Protein AF-A0A956F1T8-F1 (afdb_monomer_lite)

Foldseek 3Di:
DPPVLVVQLVVVCVVCVVQPDPVSSLVSNVVSPPDPSVVVVCCVVVVVCVVVVVVVLVVCVVVVCNVQDPDWDDQPPDIDGDDDDPVVVVVSNVVVVVVD

pLDDT: mean 93.2, std 7.04, range [62.34, 98.56]

Sequence (100 aa):
LGEEGFWRYHHLLFMRQDALNRQGLESFAKKLGGVDMARFNQALDNQTHQAAILAEKAEVDNLGIDRLGTPGFFVGDEVIIGAQPFEVFRDAIEEQLAQG

Radius of gyration: 17.11 Å; chains: 1; bounding box: 37×33×44 Å

Structure (mmCIF, N/CA/C/O backbone):
data_AF-A0A956F1T8-F1
#
_entry.id   AF-A0A956F1T8-F1
#
loop_
_atom_site.group_PDB
_atom_site.id
_atom_site.type_symbol
_atom_site.label_atom_id
_atom_site.label_al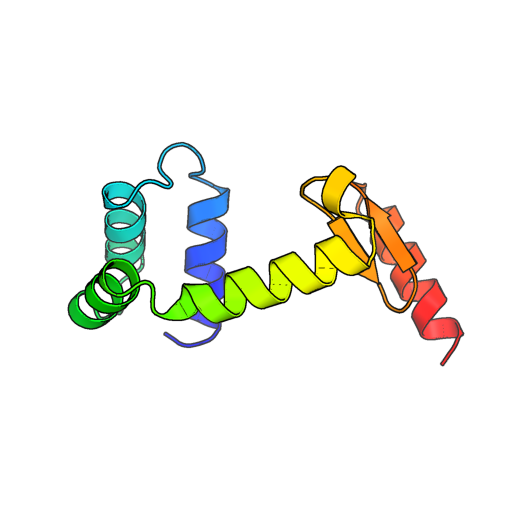t_id
_atom_site.label_comp_id
_atom_site.label_asym_id
_atom_site.label_entity_id
_atom_site.label_seq_id
_atom_site.pdbx_PDB_ins_code
_atom_site.Cartn_x
_atom_site.Cartn_y
_atom_site.Cartn_z
_atom_site.occupancy
_atom_site.B_iso_or_equiv
_atom_site.auth_seq_id
_atom_site.auth_comp_id
_atom_site.auth_asym_id
_atom_site.auth_atom_id
_atom_site.pdbx_PDB_model_num
ATOM 1 N N . LEU A 1 1 ? -6.968 15.439 4.605 1.00 84.19 1 LEU A N 1
ATOM 2 C CA . LEU A 1 1 ? -5.502 15.432 4.401 1.00 84.19 1 LEU A CA 1
ATOM 3 C C . LEU A 1 1 ? -5.084 15.165 2.949 1.00 84.19 1 LEU A C 1
ATOM 5 O O . LEU A 1 1 ? -3.922 15.382 2.644 1.00 84.19 1 LEU A O 1
ATOM 9 N N . GLY A 1 2 ? -5.994 14.740 2.056 1.00 91.88 2 GLY A N 1
ATOM 10 C CA . GLY A 1 2 ? -5.674 14.559 0.634 1.00 91.88 2 GLY A CA 1
ATOM 11 C C . GLY A 1 2 ? -4.579 13.518 0.389 1.00 91.88 2 GLY A C 1
ATOM 12 O O . GLY A 1 2 ? -4.352 12.643 1.226 1.00 91.88 2 GLY A O 1
ATOM 13 N N . GLU A 1 3 ? -3.906 13.649 -0.749 1.00 95.56 3 GLU A N 1
ATOM 14 C CA . GLU A 1 3 ? -2.799 12.789 -1.179 1.00 95.56 3 GLU A CA 1
ATOM 15 C C . GLU A 1 3 ? -1.617 12.799 -0.193 1.00 95.56 3 GLU A C 1
ATOM 17 O O . GLU A 1 3 ? -1.088 11.746 0.153 1.00 95.56 3 GLU A O 1
ATOM 22 N N . GLU A 1 4 ? -1.251 13.965 0.348 1.00 95.81 4 GLU A N 1
ATOM 23 C CA . GLU A 1 4 ? -0.177 14.069 1.347 1.00 95.81 4 GLU A CA 1
ATOM 24 C C . GLU A 1 4 ? -0.474 13.204 2.586 1.00 95.81 4 GLU A C 1
ATOM 26 O O . GLU A 1 4 ? 0.388 12.482 3.090 1.00 95.81 4 GLU A O 1
ATOM 31 N N . GLY A 1 5 ? -1.723 13.234 3.064 1.00 96.31 5 GLY A N 1
ATOM 32 C CA . GLY A 1 5 ? -2.158 12.399 4.180 1.00 96.31 5 GLY A CA 1
ATOM 33 C C . GLY A 1 5 ? -2.095 10.908 3.879 1.00 96.31 5 GLY A C 1
ATOM 34 O O . GLY A 1 5 ? -1.712 10.133 4.755 1.00 96.31 5 GLY A O 1
ATOM 35 N N . PHE A 1 6 ? -2.443 10.517 2.651 1.00 96.62 6 PHE A N 1
ATOM 36 C CA . PHE A 1 6 ? -2.335 9.133 2.199 1.00 96.62 6 PHE A CA 1
ATOM 37 C C . PHE A 1 6 ? -0.885 8.649 2.278 1.00 96.62 6 PHE A C 1
ATOM 39 O O . PHE A 1 6 ? -0.615 7.678 2.983 1.00 96.62 6 PHE A O 1
ATOM 46 N N . TRP A 1 7 ? 0.058 9.360 1.652 1.00 97.56 7 TRP A N 1
ATOM 47 C CA . TRP A 1 7 ? 1.464 8.943 1.620 1.00 97.56 7 TRP A CA 1
ATOM 48 C C . TRP A 1 7 ? 2.109 8.919 3.003 1.00 97.56 7 TRP A C 1
ATOM 50 O O . TRP A 1 7 ? 2.852 7.994 3.336 1.00 97.56 7 TRP A O 1
ATOM 60 N N . ARG A 1 8 ? 1.786 9.892 3.860 1.00 97.06 8 ARG A N 1
ATOM 61 C CA . ARG A 1 8 ? 2.274 9.898 5.244 1.00 97.06 8 ARG A CA 1
ATOM 62 C C . ARG A 1 8 ? 1.740 8.711 6.046 1.00 97.06 8 ARG A C 1
ATOM 64 O O . ARG A 1 8 ? 2.489 8.127 6.829 1.00 97.06 8 ARG A O 1
ATOM 71 N N . TYR A 1 9 ? 0.472 8.341 5.857 1.00 97.88 9 TYR A N 1
ATOM 72 C CA . TYR A 1 9 ? -0.099 7.162 6.505 1.00 97.88 9 TYR A CA 1
ATOM 73 C C . TYR A 1 9 ? 0.513 5.870 5.956 1.00 97.88 9 TYR A C 1
ATOM 75 O O . TYR A 1 9 ? 0.954 5.031 6.735 1.00 97.88 9 TYR A O 1
ATOM 83 N N . HIS A 1 10 ? 0.636 5.759 4.633 1.00 97.31 10 HIS A N 1
ATOM 84 C CA . HIS A 1 10 ? 1.289 4.650 3.942 1.00 97.31 10 HIS A CA 1
ATOM 85 C C . HIS A 1 10 ? 2.706 4.398 4.479 1.00 97.31 10 HIS A C 1
ATOM 87 O O . HIS A 1 10 ? 2.997 3.297 4.943 1.00 97.31 10 HIS A O 1
ATOM 93 N N . HIS A 1 11 ? 3.565 5.424 4.529 1.00 96.31 11 HIS A N 1
ATOM 94 C CA . HIS A 1 11 ? 4.912 5.296 5.098 1.00 96.31 11 HIS A CA 1
ATOM 95 C C . HIS A 1 11 ? 4.895 4.810 6.549 1.00 96.31 11 HIS A C 1
ATOM 97 O O . HIS A 1 11 ? 5.692 3.951 6.925 1.00 96.31 11 HIS A O 1
ATOM 103 N N . LEU A 1 12 ? 3.979 5.330 7.371 1.00 95.81 12 LEU A N 1
ATOM 104 C CA . LEU A 1 12 ? 3.867 4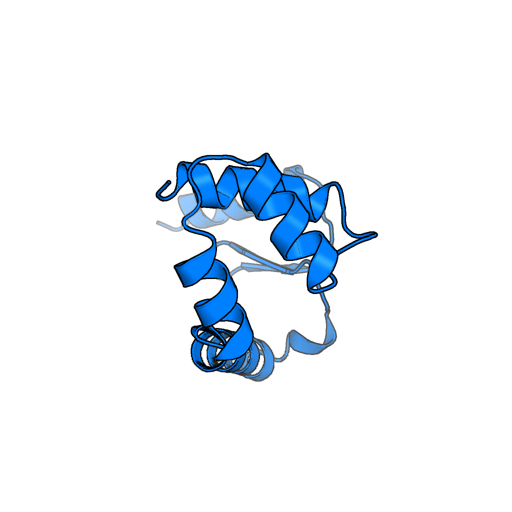.911 8.764 1.00 95.81 12 LEU A CA 1
ATOM 105 C C . LEU A 1 12 ? 3.490 3.428 8.891 1.00 95.81 12 LEU A C 1
ATOM 107 O O . LEU A 1 12 ? 4.065 2.741 9.733 1.00 95.81 12 LEU A O 1
ATOM 111 N N . LEU A 1 13 ? 2.580 2.929 8.050 1.00 97.00 13 LEU A N 1
ATOM 112 C CA . LEU A 1 13 ? 2.199 1.513 8.028 1.00 97.00 13 LEU A CA 1
ATOM 113 C C . LEU A 1 13 ? 3.352 0.613 7.569 1.00 97.00 13 LEU A C 1
ATOM 115 O O . LEU A 1 13 ? 3.604 -0.412 8.198 1.00 97.00 13 LEU A O 1
ATOM 119 N N . PHE A 1 14 ? 4.098 1.016 6.537 1.00 95.25 14 PHE A N 1
ATOM 120 C CA . PHE A 1 14 ? 5.282 0.281 6.076 1.00 95.25 14 PHE A CA 1
ATOM 121 C C . PHE A 1 14 ? 6.392 0.224 7.130 1.00 95.25 14 PHE A C 1
ATOM 123 O O . PHE A 1 14 ? 7.043 -0.804 7.281 1.00 95.25 14 PHE A O 1
ATOM 130 N N . MET A 1 15 ? 6.581 1.286 7.916 1.00 94.94 15 MET A N 1
ATOM 131 C CA . MET A 1 15 ? 7.528 1.271 9.038 1.00 94.94 15 MET A CA 1
ATOM 132 C C . MET A 1 15 ? 7.044 0.431 10.230 1.00 94.94 15 MET A C 1
ATOM 134 O O . MET A 1 15 ? 7.856 0.059 11.076 1.00 94.94 15 MET A O 1
ATOM 138 N N . ARG A 1 16 ? 5.733 0.173 10.346 1.00 94.69 16 ARG A N 1
ATOM 139 C CA . ARG A 1 16 ? 5.085 -0.438 11.520 1.00 94.69 16 ARG A CA 1
ATOM 140 C C . ARG A 1 16 ? 4.209 -1.634 11.160 1.00 94.69 16 ARG A C 1
ATOM 142 O O . ARG A 1 16 ? 3.080 -1.778 11.639 1.00 94.69 16 ARG A O 1
ATOM 149 N N . GLN A 1 17 ? 4.759 -2.522 10.337 1.00 94.00 17 GLN A N 1
ATOM 150 C CA . GLN A 1 17 ? 4.089 -3.754 9.916 1.00 94.00 17 GLN A CA 1
ATOM 151 C C . GLN A 1 17 ? 3.784 -4.711 11.088 1.00 94.00 17 GLN A C 1
ATOM 153 O O . GLN A 1 17 ? 2.938 -5.591 10.961 1.00 94.00 17 GLN A O 1
ATOM 158 N N . ASP A 1 18 ? 4.405 -4.501 12.254 1.00 95.50 18 ASP A N 1
ATOM 159 C CA . ASP A 1 18 ? 4.171 -5.237 13.501 1.00 95.50 18 ASP A CA 1
ATOM 160 C C . ASP A 1 18 ? 2.786 -4.988 14.128 1.00 95.50 18 ASP A C 1
ATOM 162 O O . ASP A 1 18 ? 2.354 -5.745 1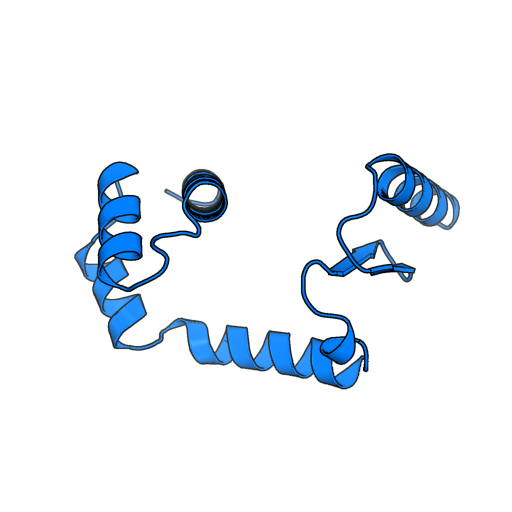4.997 1.00 95.50 18 ASP A O 1
ATOM 166 N N . ALA A 1 19 ? 2.076 -3.936 13.705 1.00 95.31 19 ALA A N 1
ATOM 167 C CA . ALA A 1 19 ? 0.826 -3.510 14.329 1.00 95.31 19 ALA A CA 1
ATOM 168 C C . ALA A 1 19 ? -0.239 -3.074 13.308 1.00 95.31 19 ALA A C 1
ATOM 170 O O . ALA A 1 19 ? -0.886 -2.045 13.473 1.00 95.31 19 ALA A O 1
ATOM 171 N N . LEU A 1 20 ? -0.477 -3.877 12.268 1.00 96.44 20 LEU A N 1
ATOM 172 C CA . LEU A 1 20 ? -1.513 -3.611 11.250 1.00 96.44 20 LEU A CA 1
ATOM 173 C C . LEU A 1 20 ? -2.924 -4.091 11.641 1.00 96.44 20 LEU A C 1
ATOM 175 O O . LEU A 1 20 ? -3.816 -4.194 10.803 1.00 96.44 20 LEU A O 1
ATOM 179 N N . ASN A 1 21 ? -3.150 -4.384 12.922 1.00 97.12 21 ASN A N 1
ATOM 180 C CA . ASN A 1 21 ? -4.486 -4.677 13.435 1.00 97.12 21 ASN A CA 1
ATOM 181 C C . ASN A 1 21 ? -5.310 -3.387 13.615 1.00 97.12 21 ASN A C 1
ATOM 183 O O . ASN A 1 21 ? -4.777 -2.278 13.587 1.00 97.12 21 ASN A O 1
ATOM 187 N N . ARG A 1 22 ? -6.618 -3.534 13.862 1.00 97.44 22 ARG A N 1
ATOM 188 C CA . ARG A 1 22 ? -7.559 -2.413 14.033 1.00 97.44 22 ARG A CA 1
ATOM 189 C C . ARG A 1 22 ? -7.046 -1.325 14.984 1.00 97.44 22 ARG A C 1
ATOM 191 O O . ARG A 1 22 ? -7.068 -0.147 14.637 1.00 97.44 22 ARG A O 1
ATOM 198 N N . GLN A 1 23 ? -6.561 -1.717 16.161 1.00 97.69 23 GLN A N 1
ATOM 199 C CA . GLN A 1 23 ? -6.063 -0.780 17.167 1.00 97.69 23 GLN A CA 1
ATOM 200 C C . GLN A 1 23 ? -4.829 -0.015 16.670 1.00 97.69 23 GLN A C 1
ATOM 202 O O . GLN A 1 23 ? -4.710 1.190 16.904 1.00 97.69 23 GLN A O 1
ATOM 207 N N . GLY A 1 24 ? -3.914 -0.701 15.987 1.00 97.75 24 GLY A N 1
ATOM 208 C CA . GLY A 1 24 ? -2.729 -0.087 15.404 1.00 97.75 24 GLY A CA 1
ATOM 209 C C . GLY A 1 24 ? -3.081 0.899 14.294 1.00 97.75 24 GLY A C 1
ATOM 210 O O . GLY A 1 24 ? -2.653 2.050 14.364 1.00 97.75 24 GLY A O 1
ATOM 211 N N . LEU A 1 25 ? -3.952 0.510 13.356 1.00 97.94 25 LEU A N 1
ATOM 212 C CA . LEU A 1 25 ? -4.434 1.388 12.285 1.00 97.94 25 LEU A CA 1
ATOM 213 C C . LEU A 1 25 ? -5.032 2.689 12.841 1.00 97.94 25 LEU A C 1
ATOM 215 O O . LEU A 1 25 ? -4.626 3.781 12.433 1.00 97.94 25 LEU A O 1
ATOM 219 N N . GLU A 1 26 ? -5.930 2.594 13.825 1.00 97.94 26 GLU A N 1
ATOM 220 C CA . GLU A 1 26 ? -6.508 3.770 14.483 1.00 97.94 26 GLU A CA 1
ATOM 221 C C . GLU A 1 26 ? -5.460 4.613 15.222 1.00 97.94 26 GLU A C 1
ATOM 223 O O . GLU A 1 26 ? -5.501 5.843 15.173 1.00 97.94 26 GLU A O 1
ATOM 228 N N . SER A 1 27 ? -4.522 3.971 15.924 1.00 97.62 27 SER A N 1
ATOM 229 C CA . SER A 1 27 ? -3.445 4.655 16.649 1.00 97.62 27 SER A CA 1
ATOM 230 C C . SER A 1 27 ? -2.550 5.449 15.698 1.00 97.62 27 SER A C 1
ATOM 232 O O . SER A 1 27 ? -2.230 6.609 15.958 1.00 97.62 27 SER A O 1
ATOM 234 N N . PHE A 1 28 ? -2.193 4.861 14.559 1.00 97.56 28 PHE A N 1
ATOM 235 C CA . PHE A 1 28 ? -1.407 5.518 13.521 1.00 97.56 28 PHE A CA 1
ATOM 236 C C . PHE A 1 28 ? -2.170 6.674 12.867 1.00 97.56 28 PHE A C 1
ATOM 238 O O . PHE A 1 28 ? -1.590 7.739 12.659 1.00 97.56 28 PHE A O 1
ATOM 245 N N . ALA A 1 29 ? -3.475 6.515 12.625 1.00 97.38 29 ALA A N 1
ATOM 246 C CA . ALA A 1 29 ? -4.309 7.572 12.056 1.00 97.38 29 ALA A CA 1
ATOM 247 C C . ALA A 1 29 ? -4.427 8.768 13.017 1.00 97.38 29 ALA A C 1
ATOM 249 O O . ALA A 1 29 ? -4.282 9.918 12.605 1.00 97.38 29 ALA A O 1
ATOM 250 N N . LYS A 1 30 ? -4.579 8.505 14.323 1.00 97.00 30 LYS A N 1
ATOM 251 C CA . LYS A 1 30 ? -4.562 9.540 15.371 1.00 97.00 30 LYS A CA 1
ATOM 252 C C . LYS A 1 30 ? -3.218 10.268 15.437 1.00 97.00 30 LYS A C 1
ATOM 254 O O . LYS A 1 30 ? -3.203 11.493 15.524 1.00 97.00 30 LYS A O 1
ATOM 259 N N . LYS A 1 31 ? -2.097 9.537 15.363 1.00 95.12 31 LYS A N 1
ATOM 260 C CA . LYS A 1 31 ? -0.738 10.119 15.370 1.00 95.12 31 LYS A CA 1
ATOM 261 C C . LYS A 1 31 ? -0.481 11.049 14.190 1.00 95.12 31 LYS A C 1
ATOM 263 O O . LYS A 1 31 ? 0.273 12.004 14.339 1.00 95.12 31 LYS A O 1
ATOM 268 N N . LEU A 1 32 ? -1.086 10.773 13.035 1.00 94.19 32 LEU A N 1
ATOM 269 C CA . LEU A 1 32 ? -0.931 11.608 11.848 1.00 94.19 32 LEU A CA 1
ATOM 270 C C . LEU A 1 32 ? -1.484 13.030 12.059 1.00 94.19 32 LEU A C 1
ATOM 272 O O . LEU A 1 32 ? -0.916 13.986 11.526 1.00 94.19 32 LEU A O 1
ATOM 276 N N . GLY A 1 33 ? -2.548 13.153 12.866 1.00 92.50 33 GLY A N 1
ATOM 277 C CA . GLY A 1 33 ? -3.258 14.404 13.130 1.00 92.50 33 GLY A CA 1
ATOM 278 C C . GLY A 1 33 ? -4.100 14.871 11.937 1.00 92.50 33 GLY A C 1
ATOM 279 O O . GLY A 1 33 ? -3.764 14.627 10.784 1.00 92.50 33 GLY A O 1
ATOM 280 N N . GLY A 1 34 ? -5.231 15.535 12.197 1.00 94.38 34 GLY A N 1
ATOM 281 C CA . GLY A 1 34 ? -6.111 16.053 11.136 1.00 94.38 34 GLY A CA 1
ATOM 282 C C . GLY A 1 34 ? -6.894 14.986 10.353 1.00 94.38 34 GLY A C 1
ATOM 283 O O . GLY A 1 34 ? -7.461 15.288 9.301 1.00 94.38 34 GLY A O 1
ATOM 284 N N . VAL A 1 35 ? -6.937 13.748 10.858 1.00 97.06 35 VAL A N 1
ATOM 285 C CA . VAL A 1 35 ? -7.836 12.686 10.386 1.00 97.06 35 VAL A CA 1
ATOM 286 C C . VAL A 1 35 ? -9.160 12.779 11.144 1.00 97.06 35 VAL A C 1
ATOM 288 O O . VAL A 1 35 ? -9.175 12.828 12.374 1.00 97.06 35 VAL A O 1
ATOM 291 N N . ASP A 1 36 ? -10.278 12.763 10.419 1.00 97.06 36 ASP A N 1
ATOM 292 C CA . ASP A 1 36 ? -11.600 12.567 11.014 1.00 97.06 36 ASP A CA 1
ATOM 293 C C . ASP A 1 36 ? -11.732 11.106 11.463 1.00 97.06 36 ASP A C 1
ATOM 295 O O . ASP A 1 36 ? -11.959 10.204 10.653 1.00 97.06 36 ASP A O 1
ATOM 299 N N . MET A 1 37 ? -11.553 10.870 12.764 1.00 97.75 37 MET A N 1
ATOM 300 C CA . MET A 1 37 ? -11.579 9.519 13.319 1.00 97.75 37 MET A CA 1
ATOM 301 C C . MET A 1 37 ? -12.971 8.886 13.309 1.00 97.75 37 MET A C 1
ATOM 303 O O . MET A 1 37 ? -13.058 7.662 13.271 1.00 97.75 37 MET A O 1
ATOM 307 N N . ALA A 1 38 ? -14.051 9.674 13.312 1.00 98.19 38 ALA A N 1
ATOM 308 C CA . ALA A 1 38 ? -15.397 9.118 13.204 1.00 98.19 38 ALA A CA 1
ATOM 309 C C . ALA A 1 38 ? -15.598 8.524 11.807 1.00 98.19 38 ALA A C 1
ATOM 311 O O . ALA A 1 38 ? -15.976 7.360 11.672 1.00 98.19 38 ALA A O 1
ATOM 312 N N . ARG A 1 39 ? -15.232 9.288 10.771 1.00 97.50 39 ARG A N 1
ATOM 313 C CA . ARG A 1 39 ? -15.263 8.816 9.383 1.00 97.50 39 ARG A CA 1
ATOM 314 C C . ARG A 1 39 ? -14.297 7.654 9.142 1.00 97.50 39 ARG A C 1
ATOM 316 O O . ARG A 1 39 ? -14.653 6.709 8.446 1.00 97.50 39 ARG A O 1
ATOM 323 N N . PHE A 1 40 ? -13.091 7.707 9.709 1.00 98.00 40 PHE A N 1
ATOM 324 C CA . PHE A 1 40 ? -12.101 6.631 9.592 1.00 98.00 40 PHE A CA 1
ATOM 325 C C . PHE A 1 40 ? -12.621 5.318 10.187 1.00 98.00 40 PHE A C 1
ATOM 327 O O . PHE A 1 40 ? -12.591 4.282 9.526 1.00 98.00 40 PHE A O 1
ATOM 334 N N . ASN A 1 41 ? -13.147 5.368 11.412 1.00 98.31 41 ASN A N 1
ATOM 335 C CA . ASN A 1 41 ? -13.679 4.189 12.088 1.00 98.31 41 ASN A CA 1
ATOM 336 C C . ASN A 1 41 ? -14.874 3.613 11.332 1.00 98.31 41 ASN A C 1
ATOM 338 O O . ASN A 1 41 ? -14.893 2.417 11.064 1.00 98.31 41 ASN A O 1
ATOM 342 N N . GLN A 1 42 ? -15.802 4.469 10.892 1.00 98.56 42 GLN A N 1
ATOM 343 C CA . GLN A 1 42 ? -16.939 4.043 10.081 1.00 98.56 42 GLN A CA 1
ATOM 344 C C . GLN A 1 42 ? -16.492 3.375 8.771 1.00 98.56 42 GLN A C 1
ATOM 346 O O . GLN A 1 42 ? -17.093 2.387 8.354 1.00 98.56 42 GLN A O 1
ATOM 351 N N . ALA A 1 43 ? -15.429 3.876 8.131 1.00 98.12 43 ALA A N 1
ATOM 352 C CA . ALA A 1 43 ? -14.897 3.275 6.912 1.00 98.12 43 ALA A CA 1
ATOM 353 C C . ALA A 1 43 ? -14.361 1.853 7.150 1.0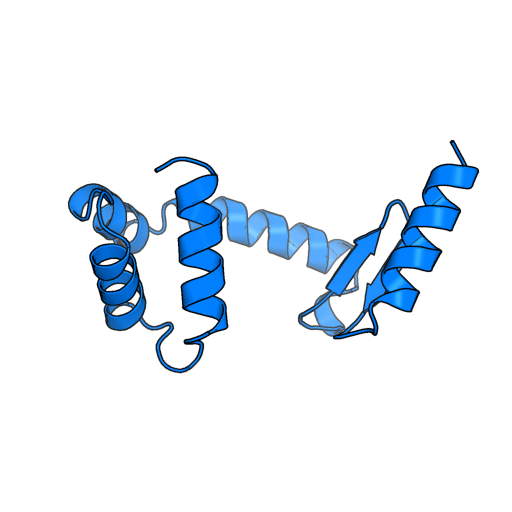0 98.12 43 ALA A C 1
ATOM 355 O O . ALA A 1 43 ? -14.588 0.972 6.316 1.00 98.12 43 ALA A O 1
ATOM 356 N N . LEU A 1 44 ? -13.694 1.6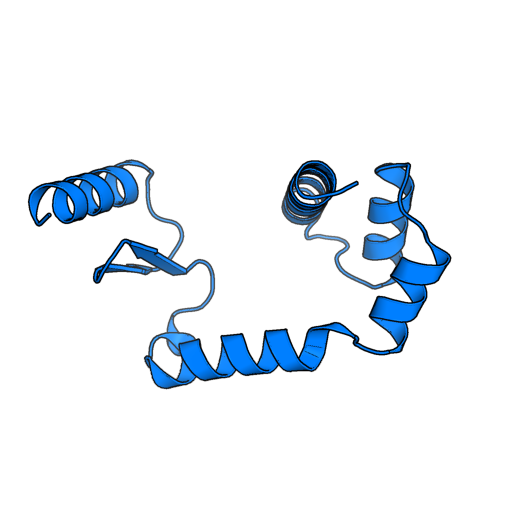26 8.288 1.00 97.94 44 LEU A N 1
ATOM 357 C CA . LEU A 1 44 ? -13.221 0.302 8.700 1.00 97.94 44 LEU A CA 1
ATOM 358 C C . LEU A 1 44 ? -14.375 -0.625 9.099 1.00 97.94 44 LEU A C 1
ATOM 360 O O . LEU A 1 44 ? -14.404 -1.770 8.653 1.00 97.94 44 LEU A O 1
ATOM 364 N N . ASP A 1 45 ? -15.321 -0.135 9.902 1.00 98.31 45 ASP A N 1
ATOM 365 C CA . ASP A 1 45 ? -16.477 -0.901 10.386 1.00 98.31 45 ASP A CA 1
ATOM 366 C C . ASP A 1 45 ? -17.349 -1.385 9.224 1.00 98.31 45 ASP A C 1
ATOM 368 O O . ASP A 1 45 ? -17.727 -2.553 9.163 1.00 98.31 45 ASP A O 1
ATOM 372 N N . ASN A 1 46 ? -17.607 -0.499 8.262 1.00 98.31 46 ASN A N 1
ATOM 373 C CA . ASN A 1 46 ? -18.442 -0.790 7.100 1.00 98.31 46 ASN A CA 1
ATOM 374 C C . ASN A 1 46 ? -17.667 -1.414 5.937 1.00 98.31 46 ASN A C 1
ATOM 376 O O . ASN A 1 46 ? -18.247 -1.603 4.871 1.00 98.31 46 ASN A O 1
ATOM 380 N N . GLN A 1 47 ? -16.360 -1.659 6.094 1.00 97.81 47 GLN A N 1
ATOM 381 C CA . GLN A 1 47 ? -15.504 -2.182 5.026 1.00 97.81 47 GLN A CA 1
ATOM 382 C C . GLN A 1 47 ? -15.652 -1.384 3.716 1.00 97.81 47 GLN A C 1
ATOM 384 O O . GLN A 1 47 ? -15.716 -1.941 2.624 1.00 97.81 47 GLN A O 1
ATOM 389 N N . THR A 1 48 ? -15.700 -0.053 3.825 1.00 98.31 48 THR A N 1
ATOM 390 C CA . THR A 1 48 ? -16.150 0.858 2.750 1.00 98.31 48 THR A CA 1
ATOM 391 C C . THR A 1 48 ? -15.379 0.696 1.434 1.00 98.31 48 THR A C 1
ATOM 393 O O . THR A 1 48 ? -15.920 0.957 0.364 1.00 98.31 48 THR A O 1
ATOM 396 N N . HIS A 1 49 ? -14.126 0.241 1.496 1.00 97.19 49 HIS A N 1
ATOM 397 C CA . HIS A 1 49 ? -13.255 0.062 0.331 1.00 97.19 49 HIS A CA 1
ATOM 398 C C . HIS A 1 49 ? -13.069 -1.403 -0.093 1.00 97.19 49 HIS A C 1
ATOM 400 O O . HIS A 1 49 ? -12.341 -1.671 -1.043 1.00 97.19 49 HIS A O 1
ATOM 406 N N . GLN A 1 50 ? -13.726 -2.359 0.571 1.00 97.75 50 GLN A N 1
ATOM 407 C CA . GLN A 1 50 ? -13.521 -3.788 0.321 1.00 97.75 50 GLN A CA 1
ATOM 408 C C . GLN A 1 50 ? -13.867 -4.193 -1.109 1.00 97.75 50 GLN A C 1
ATOM 410 O O . GLN A 1 50 ? -13.127 -4.967 -1.702 1.00 97.75 50 GLN A O 1
ATOM 415 N N . ALA A 1 51 ? -14.943 -3.655 -1.684 1.00 98.00 51 ALA A N 1
ATOM 416 C CA . ALA A 1 51 ? -15.313 -3.969 -3.063 1.00 98.00 51 ALA A CA 1
ATOM 417 C C . ALA A 1 51 ? -14.204 -3.586 -4.060 1.00 98.00 51 ALA A C 1
ATOM 419 O O . ALA A 1 51 ? -13.886 -4.376 -4.942 1.00 98.00 51 ALA A O 1
ATOM 420 N N . ALA A 1 52 ? -13.578 -2.416 -3.882 1.00 97.06 52 ALA A N 1
ATOM 421 C CA . ALA A 1 52 ? -12.462 -1.979 -4.721 1.00 97.06 52 ALA A CA 1
ATOM 422 C C . ALA A 1 52 ? -11.224 -2.870 -4.527 1.00 97.06 52 ALA A C 1
ATOM 424 O O . ALA A 1 52 ? -10.635 -3.307 -5.507 1.00 97.06 52 ALA A O 1
ATOM 425 N N . ILE A 1 53 ? -10.894 -3.217 -3.277 1.00 95.50 53 ILE A N 1
ATOM 426 C CA . ILE A 1 53 ? -9.778 -4.124 -2.950 1.00 95.50 53 ILE A CA 1
ATOM 427 C C . ILE A 1 53 ? -9.982 -5.508 -3.586 1.00 95.50 53 ILE A C 1
ATOM 429 O O . ILE A 1 53 ? -9.044 -6.102 -4.110 1.00 95.50 53 ILE A O 1
ATOM 433 N N . LEU A 1 54 ? -11.206 -6.043 -3.540 1.00 95.56 54 LEU A N 1
ATOM 434 C CA . LEU A 1 54 ? -11.527 -7.341 -4.137 1.00 95.56 54 LEU A CA 1
ATOM 435 C C . LEU A 1 54 ? -11.499 -7.297 -5.668 1.00 95.56 54 LEU A C 1
ATOM 437 O O . LEU A 1 54 ? -11.082 -8.277 -6.280 1.00 95.56 54 LEU A O 1
ATOM 441 N N . ALA A 1 55 ? -11.921 -6.186 -6.276 1.00 95.31 55 ALA A N 1
ATOM 442 C CA . ALA A 1 55 ? -11.836 -5.993 -7.720 1.00 95.31 55 ALA A CA 1
ATOM 443 C C . ALA A 1 55 ? -10.375 -5.944 -8.191 1.00 95.31 55 ALA A C 1
ATOM 445 O O . ALA A 1 55 ? -10.002 -6.714 -9.069 1.00 95.31 55 ALA A O 1
ATOM 446 N N . GLU A 1 56 ? -9.534 -5.138 -7.537 1.00 90.44 56 GLU A N 1
ATOM 447 C CA . GLU A 1 56 ? -8.097 -5.053 -7.833 1.00 90.44 56 GLU A CA 1
ATOM 448 C C . GLU A 1 56 ? -7.408 -6.414 -7.653 1.00 90.44 56 GLU A C 1
ATOM 450 O O . GLU A 1 56 ? -6.652 -6.864 -8.513 1.00 90.44 56 GLU A O 1
ATOM 455 N N . LYS A 1 57 ? -7.738 -7.140 -6.575 1.00 90.06 57 LYS A N 1
ATOM 456 C CA . LYS A 1 57 ? -7.234 -8.502 -6.382 1.00 90.06 57 LYS A CA 1
ATOM 457 C C . LYS A 1 57 ? -7.648 -9.438 -7.526 1.00 90.06 57 LYS A C 1
ATOM 459 O O . LYS A 1 57 ? -6.820 -10.213 -7.994 1.00 90.06 57 LYS A O 1
ATOM 464 N N . ALA A 1 58 ? -8.904 -9.383 -7.968 1.00 91.38 58 ALA A N 1
ATOM 465 C CA . ALA A 1 58 ? -9.390 -10.234 -9.051 1.00 91.38 58 ALA A CA 1
ATOM 466 C C . ALA A 1 58 ? -8.707 -9.915 -10.392 1.00 91.38 58 ALA A C 1
ATOM 468 O O . ALA A 1 58 ? -8.447 -10.825 -11.176 1.00 91.38 58 ALA A O 1
ATOM 469 N N . GLU A 1 59 ? -8.387 -8.647 -10.654 1.00 89.12 59 GLU A N 1
ATOM 470 C CA . GLU A 1 59 ? -7.609 -8.246 -11.831 1.00 89.12 59 GLU A CA 1
ATOM 471 C C . GLU A 1 59 ? -6.211 -8.876 -11.816 1.00 89.12 59 GLU A C 1
ATOM 473 O O . GLU A 1 59 ? -5.814 -9.502 -12.798 1.00 89.12 59 GLU A O 1
ATOM 478 N N . VAL A 1 60 ? -5.506 -8.814 -10.683 1.00 85.44 60 VAL A N 1
ATOM 479 C CA . VAL A 1 60 ? -4.188 -9.453 -10.512 1.00 85.44 60 VAL A CA 1
ATOM 480 C C . VAL A 1 60 ? -4.268 -10.979 -10.656 1.00 85.44 60 VAL A C 1
ATOM 482 O O . VAL A 1 60 ? -3.413 -11.582 -11.311 1.00 85.44 60 VAL A O 1
ATOM 485 N N . ASP A 1 61 ? -5.309 -11.604 -10.100 1.00 85.81 61 ASP A N 1
ATOM 486 C CA . ASP A 1 61 ? -5.554 -13.046 -10.225 1.00 85.81 61 ASP A CA 1
ATOM 487 C C . ASP A 1 61 ? -5.773 -13.453 -11.698 1.00 85.81 61 ASP A C 1
ATOM 489 O O . ASP A 1 61 ? -5.205 -14.443 -12.165 1.00 85.81 61 ASP A O 1
ATOM 493 N N . ASN A 1 62 ? -6.504 -12.649 -12.477 1.00 86.38 62 ASN A N 1
ATOM 494 C CA . ASN A 1 62 ? -6.732 -12.900 -13.905 1.00 86.38 62 ASN A CA 1
ATOM 495 C C . ASN A 1 62 ? -5.467 -12.759 -14.764 1.00 86.38 62 ASN A C 1
ATOM 497 O O . ASN A 1 62 ? -5.362 -13.399 -15.811 1.00 86.38 62 ASN A O 1
ATOM 501 N N . LEU A 1 63 ? -4.496 -11.956 -14.325 1.00 83.81 63 LEU A N 1
ATOM 502 C CA . LEU A 1 63 ? -3.189 -11.837 -14.978 1.00 83.81 63 LEU A CA 1
ATOM 503 C C . LEU A 1 63 ? -2.287 -13.055 -14.701 1.00 83.81 63 LEU A C 1
ATOM 505 O O . LEU A 1 63 ? -1.227 -13.197 -15.311 1.00 83.81 63 LEU A O 1
ATOM 509 N N . GLY A 1 64 ? -2.696 -13.959 -13.802 1.00 79.75 64 GLY A N 1
ATOM 510 C CA . GLY A 1 64 ? -1.972 -15.188 -13.480 1.00 79.75 64 GLY A CA 1
ATOM 511 C C . GLY A 1 64 ? -0.647 -14.956 -12.751 1.00 79.75 64 GLY A C 1
ATOM 512 O O . GLY A 1 64 ? 0.208 -15.850 -12.754 1.00 79.75 64 GLY A O 1
ATOM 513 N N . ILE A 1 65 ? -0.468 -13.766 -12.169 1.00 75.56 65 ILE A N 1
ATOM 514 C CA . ILE A 1 65 ? 0.709 -13.351 -11.390 1.00 75.56 65 ILE A CA 1
ATOM 515 C C . ILE A 1 65 ? 0.449 -13.354 -9.873 1.00 75.56 65 ILE A C 1
ATOM 517 O O . ILE A 1 65 ? 1.348 -13.087 -9.087 1.00 75.56 65 ILE A O 1
ATOM 521 N N . ASP A 1 66 ? -0.758 -13.706 -9.444 1.00 68.38 66 ASP A N 1
ATOM 522 C CA . ASP A 1 66 ? -1.183 -13.864 -8.047 1.00 68.38 66 ASP A CA 1
ATOM 523 C C . ASP A 1 66 ? -0.297 -14.800 -7.215 1.00 68.38 66 ASP A C 1
ATOM 525 O O . ASP A 1 66 ? -0.004 -14.540 -6.046 1.00 68.38 66 ASP A O 1
ATOM 529 N N . ARG A 1 67 ? 0.201 -15.867 -7.843 1.00 67.06 67 ARG A N 1
ATOM 530 C CA . ARG A 1 67 ? 1.172 -16.814 -7.271 1.00 67.06 67 ARG A CA 1
ATOM 531 C C . ARG A 1 67 ? 2.541 -16.205 -6.952 1.00 67.06 67 ARG A C 1
ATOM 533 O O . ARG A 1 67 ? 3.361 -16.877 -6.331 1.00 67.06 67 ARG A O 1
ATOM 540 N N . LEU A 1 68 ? 2.804 -14.970 -7.380 1.00 71.25 68 LEU A N 1
ATOM 541 C CA . LEU A 1 68 ? 4.105 -14.310 -7.258 1.00 71.25 68 LEU A CA 1
ATOM 542 C C . LEU A 1 68 ? 4.223 -13.440 -5.993 1.00 71.25 68 LEU A C 1
ATOM 544 O O . LEU A 1 68 ? 5.328 -13.040 -5.631 1.00 71.25 68 LEU A O 1
ATOM 548 N N . GLY A 1 69 ? 3.120 -13.255 -5.254 1.00 78.75 69 GLY A N 1
ATOM 549 C CA . GLY A 1 69 ? 3.105 -12.547 -3.973 1.00 78.75 69 GLY A CA 1
ATOM 550 C C . GLY A 1 69 ? 3.371 -11.045 -4.101 1.00 78.75 69 GLY A C 1
ATOM 551 O O . GLY A 1 69 ? 3.398 -10.486 -5.194 1.00 78.75 69 GLY A O 1
ATOM 552 N N . THR A 1 70 ? 3.543 -10.371 -2.964 1.00 86.62 70 THR A N 1
ATOM 553 C CA . THR A 1 70 ? 3.914 -8.952 -2.915 1.00 86.62 70 THR A CA 1
ATOM 554 C C . THR A 1 70 ? 5.358 -8.788 -2.416 1.00 86.62 70 THR A C 1
ATOM 556 O O . THR A 1 70 ? 5.780 -9.525 -1.520 1.00 86.62 70 THR A O 1
ATOM 559 N N . PRO A 1 71 ? 6.129 -7.825 -2.958 1.00 91.44 71 PRO A N 1
ATOM 560 C CA . PRO A 1 71 ? 5.716 -6.830 -3.951 1.00 91.44 71 PRO A CA 1
ATOM 561 C C . PRO A 1 71 ? 5.803 -7.335 -5.407 1.00 91.44 71 PRO A C 1
ATOM 563 O O . PRO A 1 71 ? 6.657 -8.153 -5.742 1.00 91.44 71 PRO A O 1
ATOM 566 N N . GLY A 1 72 ? 4.932 -6.801 -6.264 1.00 90.38 72 GLY A N 1
ATOM 567 C CA . GLY A 1 72 ? 4.946 -6.961 -7.720 1.00 90.38 72 GLY A CA 1
ATOM 568 C C . GLY A 1 72 ? 4.535 -5.641 -8.376 1.00 90.38 72 GLY A C 1
ATOM 569 O O . GLY A 1 72 ? 3.783 -4.871 -7.775 1.00 90.38 72 GLY A O 1
ATOM 570 N N . PHE A 1 73 ? 5.068 -5.355 -9.560 1.00 92.12 73 PHE A N 1
ATOM 571 C CA . PHE A 1 73 ? 4.957 -4.053 -10.216 1.00 92.12 73 PHE A CA 1
ATOM 572 C C . PHE A 1 73 ? 4.689 -4.211 -11.712 1.00 92.12 73 PHE A C 1
ATOM 574 O O . PHE A 1 73 ? 5.181 -5.149 -12.335 1.00 92.12 73 PHE A O 1
ATOM 581 N N . PHE A 1 74 ? 3.968 -3.246 -12.277 1.00 91.62 74 PHE A N 1
ATOM 582 C CA . PHE A 1 74 ? 3.814 -3.066 -13.718 1.00 91.62 74 PHE A CA 1
ATOM 583 C C . PHE A 1 74 ? 4.528 -1.782 -14.136 1.00 91.62 74 PHE A C 1
ATOM 585 O O . PHE A 1 74 ? 4.299 -0.727 -13.539 1.00 91.62 74 PHE A O 1
ATOM 592 N N . VAL A 1 75 ? 5.381 -1.870 -15.152 1.00 94.31 75 VAL A N 1
ATOM 593 C CA . VAL A 1 75 ? 6.061 -0.731 -15.777 1.00 94.31 75 VAL A CA 1
ATOM 594 C C . VAL A 1 75 ? 5.740 -0.780 -17.266 1.00 94.31 75 VAL A C 1
ATOM 596 O O . VAL A 1 75 ? 6.354 -1.529 -18.018 1.00 94.31 75 VAL A O 1
ATOM 599 N N . GLY A 1 76 ? 4.717 -0.025 -17.678 1.00 91.75 76 GLY A N 1
ATOM 600 C CA . GLY A 1 76 ? 4.111 -0.199 -19.001 1.00 91.75 76 GLY A CA 1
ATOM 601 C C . GLY A 1 76 ? 3.591 -1.629 -19.165 1.00 91.75 76 GLY A C 1
ATOM 602 O O . GLY A 1 76 ? 2.792 -2.081 -18.343 1.00 91.75 76 GLY A O 1
ATOM 603 N N . ASP A 1 77 ? 4.095 -2.336 -20.176 1.00 89.75 77 ASP A N 1
ATOM 604 C CA . ASP A 1 77 ? 3.755 -3.742 -20.441 1.00 89.75 77 ASP A CA 1
ATOM 605 C C . ASP A 1 77 ? 4.681 -4.748 -19.721 1.00 89.75 77 ASP A C 1
ATOM 607 O O . ASP A 1 77 ? 4.469 -5.962 -19.796 1.00 89.75 77 ASP A O 1
ATOM 611 N N . GLU A 1 78 ? 5.710 -4.273 -19.008 1.00 90.94 78 GLU A N 1
ATOM 612 C CA . GLU A 1 78 ? 6.639 -5.125 -18.264 1.00 90.94 78 GLU A CA 1
ATOM 613 C C . GLU A 1 78 ? 6.139 -5.425 -16.844 1.00 90.94 78 GLU A C 1
ATOM 615 O O . GLU A 1 78 ? 5.676 -4.542 -16.118 1.00 90.94 78 GLU A O 1
ATOM 620 N N . VAL A 1 79 ? 6.285 -6.685 -16.417 1.00 90.75 79 VAL A N 1
ATOM 621 C CA . VAL A 1 79 ? 5.961 -7.137 -15.058 1.00 90.75 79 VAL A CA 1
ATOM 622 C C . VAL A 1 79 ? 7.243 -7.422 -14.280 1.00 90.75 79 VAL A C 1
ATOM 624 O O . VAL A 1 79 ? 7.992 -8.338 -14.618 1.00 90.75 79 VAL A O 1
ATOM 627 N N . ILE A 1 80 ? 7.449 -6.699 -13.178 1.00 92.50 80 ILE A N 1
ATOM 628 C CA . ILE A 1 80 ? 8.590 -6.874 -12.272 1.00 92.50 80 ILE A CA 1
ATOM 629 C C . ILE A 1 80 ? 8.112 -7.548 -10.986 1.00 92.50 80 ILE A C 1
ATOM 631 O O . ILE A 1 80 ? 7.187 -7.079 -10.320 1.00 92.50 80 ILE A O 1
ATOM 635 N N . ILE A 1 81 ? 8.764 -8.646 -10.607 1.00 90.81 81 ILE A N 1
ATOM 636 C CA . ILE A 1 81 ? 8.340 -9.497 -9.491 1.00 90.81 81 ILE A CA 1
ATOM 637 C C . ILE A 1 81 ? 9.359 -9.480 -8.358 1.00 90.81 81 ILE A C 1
ATOM 639 O O . ILE A 1 81 ? 10.554 -9.696 -8.566 1.00 90.81 81 ILE A O 1
ATOM 643 N N . GLY A 1 82 ? 8.857 -9.314 -7.136 1.00 90.31 82 GLY A N 1
ATOM 644 C CA . GLY A 1 82 ? 9.651 -9.298 -5.919 1.00 90.31 82 GLY A CA 1
ATOM 645 C C . GLY A 1 82 ? 10.306 -7.947 -5.649 1.00 90.31 82 GLY A C 1
ATOM 646 O O . GLY A 1 82 ? 10.192 -6.985 -6.409 1.00 90.31 82 GLY A O 1
ATOM 647 N N . ALA A 1 83 ? 10.998 -7.873 -4.514 1.00 92.94 83 ALA A N 1
ATOM 648 C CA . ALA A 1 83 ? 11.789 -6.705 -4.154 1.00 92.94 83 ALA A CA 1
ATOM 649 C C . ALA A 1 83 ? 13.063 -6.673 -5.014 1.00 92.94 83 ALA A C 1
ATOM 651 O O . ALA A 1 83 ? 14.065 -7.298 -4.670 1.00 92.94 83 ALA A O 1
ATOM 652 N N . GLN A 1 84 ? 12.994 -5.984 -6.152 1.00 95.69 84 GLN A N 1
ATOM 653 C CA . GLN A 1 84 ? 14.117 -5.822 -7.072 1.00 95.69 84 GLN A CA 1
ATOM 654 C C . GLN A 1 84 ? 14.951 -4.568 -6.748 1.00 95.69 84 GLN A C 1
ATOM 656 O O . GLN A 1 84 ? 14.456 -3.651 -6.085 1.00 95.69 84 GLN A O 1
ATOM 661 N N . PRO A 1 85 ? 16.220 -4.507 -7.190 1.00 97.38 85 PRO A N 1
ATOM 662 C CA . PRO A 1 85 ? 17.031 -3.294 -7.120 1.00 97.38 85 PRO A CA 1
ATOM 663 C C . PRO A 1 85 ? 16.429 -2.139 -7.927 1.00 97.38 85 PRO A C 1
ATOM 665 O O . PRO A 1 85 ? 15.704 -2.356 -8.897 1.00 97.38 85 PRO A O 1
ATOM 668 N N . PHE A 1 86 ? 16.781 -0.906 -7.558 1.00 97.31 86 PHE A N 1
ATOM 669 C CA . PHE A 1 86 ? 16.332 0.310 -8.245 1.00 97.31 86 PHE A CA 1
ATOM 670 C C . PHE A 1 86 ? 16.631 0.284 -9.751 1.00 97.31 86 PHE A C 1
ATOM 672 O O . PHE A 1 86 ? 15.818 0.737 -10.551 1.00 97.31 86 PHE A O 1
ATOM 679 N N . GLU A 1 87 ? 17.779 -0.272 -10.133 1.00 98.12 87 GLU A N 1
ATOM 680 C CA . GLU A 1 87 ? 18.248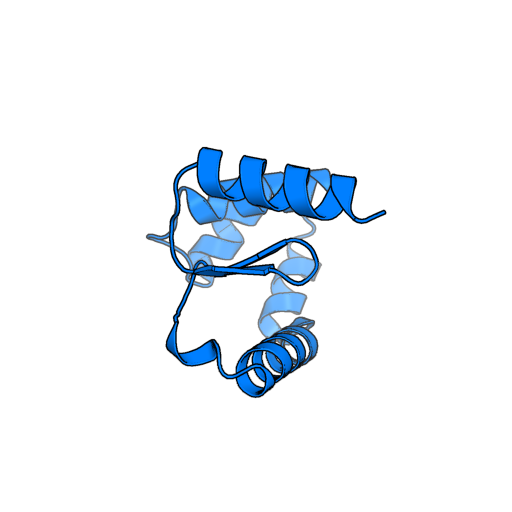 -0.341 -11.513 1.00 98.12 87 GLU A CA 1
ATOM 681 C C . GLU A 1 87 ? 17.271 -1.104 -12.412 1.00 98.12 87 GLU A C 1
ATOM 683 O O . GLU A 1 87 ? 17.019 -0.656 -13.522 1.00 98.12 87 GLU A O 1
ATOM 688 N N . VAL A 1 88 ? 16.645 -2.176 -11.907 1.00 97.75 88 VAL A N 1
ATOM 689 C CA . VAL A 1 88 ? 15.636 -2.943 -12.660 1.00 97.75 88 VAL A CA 1
ATOM 690 C C . VAL A 1 88 ? 14.451 -2.053 -13.029 1.00 97.75 88 VAL A C 1
ATOM 692 O O . VAL A 1 88 ? 13.981 -2.077 -14.160 1.00 97.75 88 VAL A O 1
ATOM 695 N N . PHE A 1 89 ? 13.997 -1.216 -12.094 1.00 97.69 89 PHE A N 1
ATOM 696 C CA . PHE A 1 89 ? 12.896 -0.288 -12.349 1.00 97.69 89 PHE A CA 1
ATOM 697 C C . PHE A 1 89 ? 13.297 0.842 -13.291 1.00 97.69 89 PHE A C 1
ATOM 699 O O . PHE A 1 89 ? 12.510 1.212 -14.157 1.00 97.69 89 PHE A O 1
ATOM 706 N N . ARG A 1 90 ? 14.500 1.406 -13.125 1.00 97.50 90 ARG A N 1
ATOM 707 C CA . ARG A 1 90 ? 15.002 2.458 -14.017 1.00 97.50 90 ARG A CA 1
ATOM 708 C C . ARG A 1 90 ? 15.055 1.953 -15.455 1.00 97.50 90 ARG A C 1
ATOM 710 O O . ARG A 1 90 ? 14.528 2.622 -16.334 1.00 97.50 90 ARG A O 1
ATOM 717 N N . ASP A 1 91 ? 15.665 0.792 -15.666 1.00 97.31 91 ASP A N 1
ATOM 718 C CA . ASP A 1 91 ? 15.887 0.247 -17.002 1.00 97.31 91 ASP A CA 1
ATOM 719 C C . ASP A 1 91 ? 14.543 -0.085 -17.679 1.00 97.31 91 ASP A C 1
ATOM 721 O O . ASP A 1 91 ? 14.329 0.311 -18.823 1.00 97.31 91 ASP A O 1
ATOM 725 N N . ALA A 1 92 ? 13.589 -0.672 -16.941 1.00 96.81 92 ALA A N 1
ATOM 726 C CA . ALA A 1 92 ? 12.224 -0.901 -17.426 1.00 96.81 92 ALA A CA 1
ATOM 727 C C . ALA A 1 92 ? 11.518 0.408 -17.832 1.00 96.81 92 ALA A C 1
ATOM 729 O O . ALA A 1 92 ? 10.883 0.489 -18.880 1.00 96.81 92 ALA A O 1
ATOM 730 N N . ILE A 1 93 ? 11.642 1.473 -17.031 1.00 97.06 93 ILE A N 1
ATOM 731 C CA . ILE A 1 93 ? 11.046 2.781 -17.353 1.00 97.06 93 ILE A CA 1
ATOM 732 C C . ILE A 1 93 ? 11.697 3.387 -18.605 1.00 97.06 93 ILE A C 1
ATOM 734 O O . ILE A 1 93 ? 10.990 3.909 -19.467 1.00 97.06 93 ILE A O 1
ATOM 738 N N . GLU A 1 94 ? 13.027 3.339 -18.709 1.00 97.12 94 GLU A N 1
ATOM 739 C CA . GLU A 1 94 ? 13.768 3.857 -19.865 1.00 97.12 94 GLU A CA 1
ATOM 740 C C . GLU A 1 94 ? 13.387 3.118 -21.156 1.00 97.12 94 GLU A C 1
ATOM 742 O O . GLU A 1 94 ? 13.195 3.761 -22.190 1.00 97.12 94 GLU A O 1
ATOM 747 N N . GLU A 1 95 ? 13.198 1.798 -21.091 1.00 95.75 95 GLU A N 1
ATOM 748 C CA . GLU A 1 95 ? 12.726 0.998 -22.220 1.00 95.75 95 GLU A CA 1
ATOM 749 C C . GLU A 1 95 ? 11.311 1.406 -22.659 1.00 95.75 95 GLU A C 1
ATOM 751 O O . GLU A 1 95 ? 11.093 1.660 -23.845 1.00 95.75 95 GLU A O 1
ATOM 756 N N . GLN A 1 96 ? 10.367 1.551 -21.723 1.00 95.38 96 GLN A N 1
ATOM 757 C CA . GLN A 1 96 ? 8.995 1.969 -22.043 1.00 95.38 96 GLN A CA 1
ATOM 758 C C . GLN A 1 96 ? 8.939 3.382 -22.646 1.00 95.38 96 GLN A C 1
ATOM 760 O O . GLN A 1 96 ? 8.170 3.635 -23.572 1.00 95.38 96 GLN A O 1
ATOM 765 N N . LEU A 1 97 ? 9.774 4.310 -22.166 1.00 95.38 97 LEU A N 1
ATOM 766 C CA . LEU A 1 97 ? 9.856 5.669 -22.713 1.00 95.38 97 LEU A CA 1
ATOM 767 C C . LEU A 1 97 ? 10.469 5.716 -24.119 1.00 95.38 97 LEU A C 1
ATOM 769 O O . LEU A 1 97 ? 10.148 6.627 -24.875 1.00 95.38 97 LEU A O 1
ATOM 773 N N . ALA A 1 98 ? 11.338 4.767 -24.478 1.00 93.94 98 ALA A N 1
ATOM 774 C CA . ALA A 1 98 ? 11.931 4.686 -25.814 1.00 93.94 98 ALA A CA 1
ATOM 775 C C . ALA A 1 98 ? 10.975 4.101 -26.873 1.00 93.94 98 ALA A C 1
ATOM 777 O O . ALA A 1 98 ? 11.228 4.241 -28.070 1.00 93.94 98 ALA A O 1
ATOM 778 N N . GLN A 1 99 ? 9.905 3.426 -26.440 1.00 83.88 99 GLN A N 1
ATOM 779 C CA . GLN A 1 99 ? 8.888 2.822 -27.309 1.00 83.88 99 GLN A CA 1
ATOM 780 C C . GLN A 1 99 ? 7.729 3.782 -27.658 1.00 83.88 99 GLN A C 1
ATOM 782 O O . GLN A 1 99 ? 6.898 3.432 -28.500 1.00 83.88 99 GLN A O 1
ATOM 787 N N . GLY A 1 100 ? 7.676 4.973 -27.043 1.00 62.34 100 GLY A N 1
ATOM 788 C CA . GLY A 1 100 ? 6.692 6.040 -27.302 1.00 62.34 100 GLY A CA 1
ATOM 789 C C . GLY A 1 100 ? 7.248 7.214 -28.102 1.00 62.34 100 GLY A C 1
ATOM 790 O O . GLY A 1 100 ? 6.421 7.914 -28.730 1.00 62.34 100 GLY A O 1
#

Secondary structure (DSSP, 8-state):
-HHHHHHHHHHHHHHTGGG-SHHHHHHHHHHHSS--HHHHHHHHHTTTTHHHHHHHHHHHHHTT-GGG-SSEEEETTEEEESS--HHHHHHHHHHHHHT-